Protein AF-A0A2V5J3N8-F1 (afdb_monomer)

Solvent-accessible surface area (backbone atoms only — not comparable to full-atom values): 3167 Å² total; per-residue (Å²): 129,95,75,90,69,98,73,50,76,18,69,21,70,68,47,34,53,56,34,50,78,67,73,46,81,54,53,69,35,53,39,46,67,95,82,22,45,67,58,22,54,52,49,51,50,55,55,55,62,75,75,110

Mean predicted aligned error: 2.95 Å

Nearest PDB structures (foldseek):
  4bac-assembly1_A-2  TM=3.896E-01  e=6.433E+00  Human spumaretrovirus

Secondary structure (DSSP, 8-state):
--S--S--EEESHHHHHHHHHTT---EEE--STTTTHHHHHHHHHHHHHTT-

Sequence (52 aa):
ELFPCDQVVALGKIAAAQLEELNVDAHCVRHPASGGAKLFRQQIADVVNTLT

Foldseek 3Di:
DVDDDPAAAQADDVSVVVCVVVVHDHHYFYHCPPPRVVRRVVSVVVVVVVVD

Radius of gyration: 11.7 Å; Cα contacts (8 Å, |Δi|>4): 51; chains: 1; bounding box: 27×28×25 Å

Structure (mmCIF, N/CA/C/O backbone):
data_AF-A0A2V5J3N8-F1
#
_entry.id   AF-A0A2V5J3N8-F1
#
loop_
_atom_site.group_PDB
_atom_site.id
_atom_site.type_symbol
_atom_site.label_atom_id
_atom_site.label_alt_id
_atom_site.label_comp_id
_atom_site.label_asym_id
_atom_site.label_entity_id
_atom_site.label_seq_id
_atom_site.pdbx_PDB_ins_code
_atom_site.Cartn_x
_atom_site.Cartn_y
_atom_site.Cartn_z
_atom_site.occupancy
_atom_site.B_iso_or_equiv
_atom_site.auth_seq_id
_atom_site.auth_comp_id
_atom_site.auth_asym_id
_atom_site.auth_atom_id
_atom_site.pdbx_PDB_model_num
ATOM 1 N N . GLU A 1 1 ? -19.897 5.207 9.947 1.00 66.62 1 GLU A N 1
ATOM 2 C CA . GLU A 1 1 ? -18.629 5.041 9.211 1.00 66.62 1 GLU A CA 1
ATOM 3 C C . GLU A 1 1 ? -18.931 5.144 7.719 1.00 66.62 1 GLU A C 1
ATOM 5 O O . GLU A 1 1 ? -19.945 4.592 7.310 1.00 66.62 1 GLU A O 1
ATOM 10 N N . LEU A 1 2 ? -18.173 5.924 6.936 1.00 85.94 2 LEU A N 1
ATOM 11 C CA . LEU A 1 2 ? -18.478 6.150 5.507 1.00 85.94 2 LEU A CA 1
ATOM 12 C C . LEU A 1 2 ? -17.909 5.061 4.585 1.00 85.94 2 LEU A C 1
ATOM 14 O O . LEU A 1 2 ? -18.476 4.814 3.525 1.00 85.94 2 LEU A O 1
ATOM 18 N N . PHE A 1 3 ? -16.822 4.407 4.999 1.00 86.81 3 PHE A N 1
ATOM 19 C CA . PHE A 1 3 ? -16.115 3.396 4.215 1.00 86.81 3 PHE A CA 1
ATOM 20 C C . PHE A 1 3 ? -15.722 2.225 5.128 1.00 86.81 3 PHE A C 1
ATOM 22 O O . PHE A 1 3 ? -14.598 2.202 5.627 1.00 86.81 3 PHE A O 1
ATOM 29 N N . PRO A 1 4 ? -16.645 1.288 5.413 1.00 88.69 4 PRO A N 1
ATOM 30 C CA . PRO A 1 4 ? -16.322 0.131 6.238 1.00 88.69 4 PRO A CA 1
ATOM 31 C C . PRO A 1 4 ? -15.279 -0.733 5.520 1.00 88.69 4 PRO A C 1
ATOM 33 O O . PRO A 1 4 ? -15.502 -1.174 4.390 1.00 88.69 4 PRO A O 1
ATOM 36 N N . CYS A 1 5 ? -14.131 -0.940 6.157 1.00 90.38 5 CYS A N 1
ATOM 37 C CA . CYS A 1 5 ? -13.056 -1.791 5.660 1.00 90.38 5 CYS A CA 1
ATOM 38 C C . CYS A 1 5 ? -12.162 -2.245 6.817 1.00 90.38 5 CYS A C 1
ATOM 40 O O . CYS A 1 5 ? -12.001 -1.520 7.795 1.00 90.38 5 CYS A O 1
ATOM 42 N N . ASP A 1 6 ? -11.563 -3.429 6.685 1.00 89.12 6 ASP A N 1
ATOM 43 C CA . ASP A 1 6 ? -10.634 -3.959 7.691 1.00 89.12 6 ASP A CA 1
ATOM 44 C C . ASP A 1 6 ? -9.241 -3.322 7.585 1.00 89.12 6 ASP A C 1
ATOM 46 O O . ASP A 1 6 ? -8.466 -3.336 8.539 1.00 89.12 6 ASP A O 1
ATOM 50 N N . GLN A 1 7 ? -8.901 -2.776 6.411 1.00 91.81 7 GLN A N 1
ATOM 51 C CA . GLN A 1 7 ? -7.563 -2.272 6.133 1.00 91.81 7 GLN A CA 1
ATOM 52 C C . GLN A 1 7 ? -7.558 -1.202 5.039 1.00 91.81 7 GLN A C 1
ATOM 54 O O . GLN A 1 7 ? -8.236 -1.326 4.015 1.00 91.81 7 GLN A O 1
ATOM 59 N N . VAL A 1 8 ? -6.718 -0.181 5.222 1.00 95.25 8 VAL A N 1
ATOM 60 C CA . VAL A 1 8 ? -6.430 0.850 4.218 1.00 95.25 8 VAL A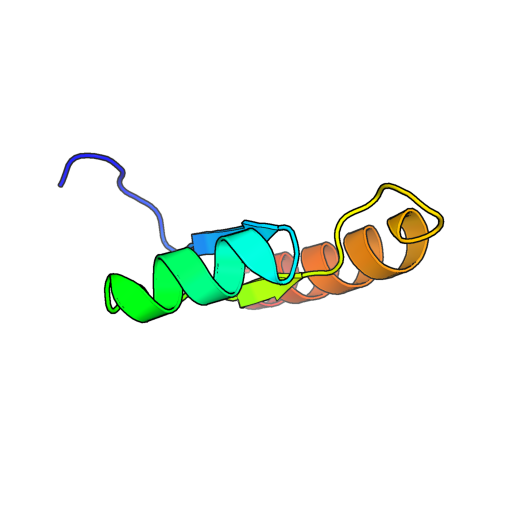 CA 1
ATOM 61 C C . VAL A 1 8 ? -5.035 0.613 3.642 1.00 95.25 8 VAL A C 1
ATOM 63 O O . VAL A 1 8 ? -4.073 0.358 4.366 1.00 95.25 8 VAL A O 1
ATOM 66 N N . VAL A 1 9 ? -4.908 0.711 2.319 1.00 96.81 9 VAL A N 1
ATOM 67 C CA . VAL A 1 9 ? -3.636 0.523 1.609 1.00 96.81 9 VAL A CA 1
ATOM 68 C C . VAL A 1 9 ? -3.282 1.795 0.846 1.00 96.81 9 VAL A C 1
ATOM 70 O O . VAL A 1 9 ? -4.029 2.249 -0.022 1.00 96.81 9 VAL A O 1
ATOM 73 N N . ALA A 1 10 ? -2.111 2.355 1.136 1.00 98.06 10 ALA A N 1
ATOM 74 C CA . A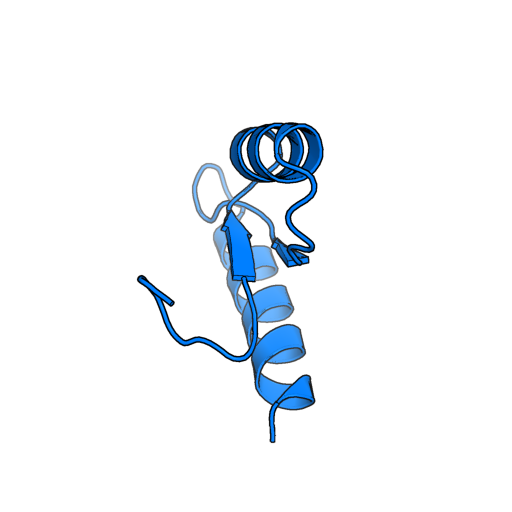LA A 1 10 ? -1.594 3.546 0.484 1.00 98.06 10 ALA A CA 1
ATOM 75 C C . ALA A 1 10 ? -0.762 3.179 -0.755 1.00 98.06 10 ALA A C 1
ATOM 77 O O . ALA A 1 10 ? 0.294 2.547 -0.659 1.00 98.06 10 ALA A O 1
ATOM 78 N N . LEU A 1 11 ? -1.208 3.599 -1.941 1.00 97.38 11 LEU A N 1
ATOM 79 C CA . LEU A 1 11 ? -0.525 3.303 -3.202 1.00 97.38 11 LEU A CA 1
ATOM 80 C C . LEU A 1 11 ? 0.585 4.325 -3.500 1.00 97.38 11 LEU A C 1
ATOM 82 O O . LEU A 1 11 ? 0.398 5.302 -4.227 1.00 97.38 11 LEU A O 1
ATOM 86 N N . GLY A 1 12 ? 1.780 4.064 -2.983 1.00 97.25 12 GLY A N 1
ATOM 87 C CA . GLY A 1 12 ? 2.960 4.903 -3.156 1.00 97.25 12 GLY A CA 1
ATOM 88 C C . GLY A 1 12 ? 3.122 5.976 -2.077 1.00 97.25 12 GLY A C 1
ATOM 89 O O . GLY A 1 12 ? 2.267 6.194 -1.225 1.00 97.25 12 GLY A O 1
ATOM 90 N N . LYS A 1 13 ? 4.270 6.664 -2.130 1.00 96.25 13 LYS A N 1
ATOM 91 C CA . LYS A 1 13 ? 4.728 7.563 -1.057 1.00 96.25 13 LYS A CA 1
ATOM 92 C C . LYS A 1 13 ? 3.834 8.783 -0.836 1.00 96.25 13 LYS A C 1
ATOM 94 O O . LYS A 1 13 ? 3.698 9.215 0.297 1.00 96.25 13 LYS A O 1
ATOM 99 N N . ILE A 1 14 ? 3.247 9.327 -1.905 1.00 97.25 14 ILE A N 1
ATOM 100 C CA . ILE A 1 14 ? 2.383 10.513 -1.806 1.00 97.25 14 ILE A CA 1
ATOM 101 C C . ILE A 1 14 ? 1.107 10.166 -1.037 1.00 97.25 14 ILE A C 1
ATOM 103 O O . ILE A 1 14 ? 0.791 10.837 -0.064 1.00 97.25 14 ILE A O 1
ATOM 107 N N . ALA A 1 15 ? 0.427 9.081 -1.423 1.00 98.00 15 ALA A N 1
ATOM 108 C CA . ALA A 1 15 ? -0.768 8.623 -0.720 1.00 98.00 15 ALA A CA 1
ATOM 109 C C . ALA A 1 15 ? -0.467 8.273 0.746 1.00 98.00 15 ALA A C 1
ATOM 111 O O . ALA A 1 15 ? -1.252 8.608 1.623 1.00 98.00 15 ALA A O 1
ATOM 112 N N . ALA A 1 16 ? 0.682 7.642 1.018 1.00 98.12 16 ALA A N 1
ATOM 113 C CA . ALA A 1 16 ? 1.079 7.300 2.382 1.00 98.12 16 ALA A CA 1
ATOM 114 C C . ALA A 1 16 ? 1.270 8.546 3.257 1.00 98.12 16 ALA A C 1
ATOM 116 O O . ALA A 1 16 ? 0.694 8.609 4.335 1.00 98.12 16 ALA A O 1
ATOM 117 N N . ALA A 1 17 ? 1.997 9.555 2.764 1.00 98.25 17 ALA A N 1
ATOM 118 C CA . ALA A 1 17 ? 2.199 10.809 3.492 1.00 98.25 17 ALA A CA 1
ATOM 119 C C . ALA A 1 17 ? 0.874 11.545 3.758 1.00 98.25 17 ALA A 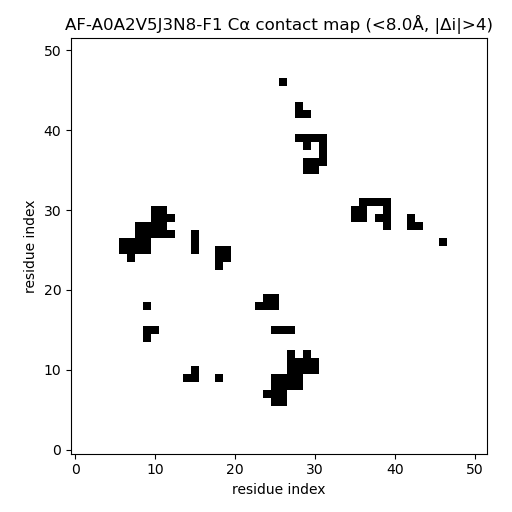C 1
ATOM 121 O O . ALA A 1 17 ? 0.638 12.025 4.859 1.00 98.25 17 ALA A O 1
ATOM 122 N N . GLN A 1 18 ? -0.026 11.581 2.772 1.00 98.38 18 GLN A N 1
ATOM 123 C CA . GLN A 1 18 ? -1.340 12.211 2.933 1.00 98.38 18 GLN A CA 1
ATOM 124 C C . GLN A 1 18 ? -2.217 11.494 3.967 1.00 98.38 18 GLN A C 1
ATOM 126 O O . GLN A 1 18 ? -2.943 12.140 4.714 1.00 98.38 18 GLN A O 1
ATOM 131 N N . LEU A 1 19 ? -2.171 10.161 4.012 1.00 97.50 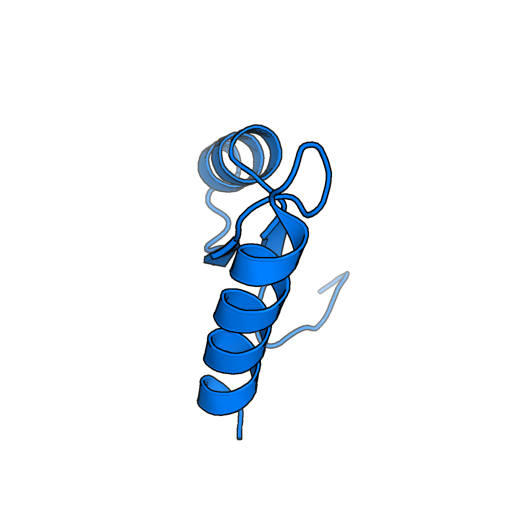19 LEU A N 1
ATOM 132 C CA . LEU A 1 19 ? -2.916 9.382 5.003 1.00 97.50 19 LEU A CA 1
ATOM 133 C C . LEU A 1 19 ? -2.307 9.517 6.403 1.00 97.50 19 LEU A C 1
ATOM 135 O O . LEU A 1 19 ? -3.050 9.642 7.374 1.00 97.50 19 LEU A O 1
ATOM 139 N N . 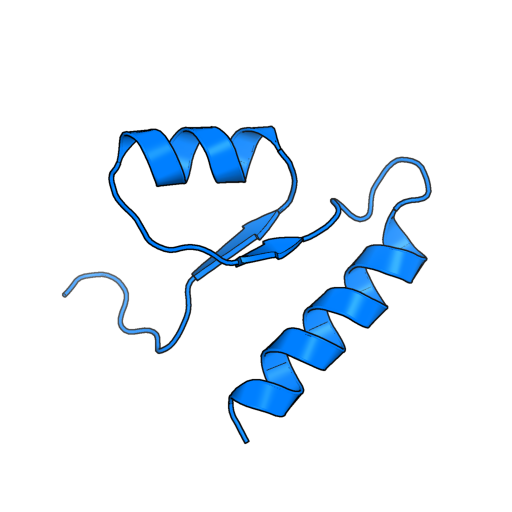GLU A 1 20 ? -0.981 9.593 6.498 1.00 97.62 20 GLU A N 1
ATOM 140 C CA . GLU A 1 20 ? -0.264 9.876 7.743 1.00 97.62 20 GLU A CA 1
ATOM 141 C C . GLU A 1 20 ? -0.647 11.249 8.324 1.00 97.62 20 GLU A C 1
ATOM 143 O O . GLU A 1 20 ? -0.970 11.341 9.506 1.00 97.62 20 GLU A O 1
ATOM 148 N N . GLU A 1 21 ? -0.725 12.300 7.497 1.00 98.19 21 GLU A N 1
ATOM 149 C CA . GLU A 1 21 ? -1.203 13.634 7.911 1.00 98.19 21 GLU A CA 1
ATOM 150 C C . GLU A 1 21 ? -2.633 13.609 8.479 1.00 98.19 21 GLU A C 1
ATOM 152 O O . GLU A 1 21 ? -2.985 14.416 9.343 1.00 98.19 21 GLU A O 1
ATOM 157 N N . LEU A 1 22 ? -3.458 12.665 8.020 1.00 96.00 22 LEU A N 1
ATOM 158 C CA . LEU A 1 22 ? -4.827 12.454 8.492 1.00 96.00 22 LEU A CA 1
ATOM 159 C C . LEU A 1 22 ? -4.915 11.483 9.680 1.00 96.00 22 LEU A C 1
ATOM 161 O O . LEU A 1 22 ? -6.020 11.183 10.129 1.00 96.00 22 LEU A O 1
ATOM 165 N N . ASN A 1 23 ? -3.779 11.017 10.211 1.00 95.81 23 ASN A N 1
ATOM 166 C CA . ASN A 1 23 ? -3.687 9.978 11.243 1.00 95.81 23 ASN A CA 1
ATOM 167 C C . ASN A 1 23 ? -4.429 8.683 10.861 1.00 95.81 23 ASN A C 1
ATOM 169 O O . ASN A 1 23 ? -5.005 8.010 11.717 1.00 95.81 23 ASN A O 1
ATOM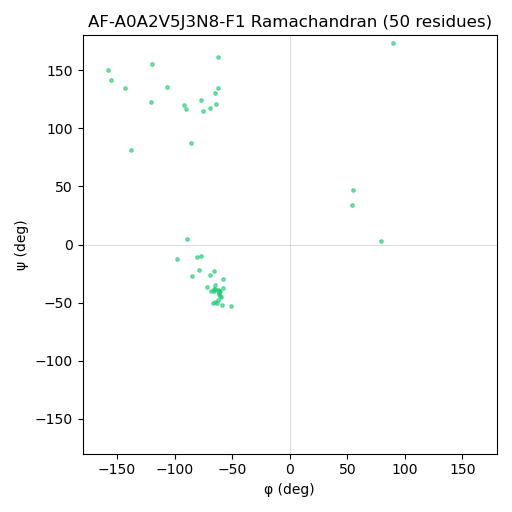 173 N N . VAL A 1 24 ? -4.437 8.344 9.570 1.00 94.56 24 VAL A N 1
ATOM 174 C CA . VAL A 1 24 ? -4.987 7.084 9.067 1.00 94.56 24 VAL A CA 1
ATOM 175 C C . VAL A 1 24 ? -3.867 6.055 9.016 1.00 94.56 24 VAL A C 1
ATOM 177 O O . VAL A 1 24 ? -2.887 6.233 8.292 1.00 94.56 24 VAL A O 1
ATOM 180 N N . ASP A 1 25 ? -4.033 4.960 9.757 1.00 92.50 25 ASP A N 1
ATOM 181 C CA . ASP A 1 25 ? -3.144 3.808 9.646 1.00 92.50 25 ASP A CA 1
ATOM 182 C C . ASP A 1 25 ? -3.360 3.124 8.291 1.00 92.50 25 ASP A C 1
ATOM 184 O O . ASP A 1 25 ? -4.466 2.687 7.960 1.00 92.50 25 ASP A O 1
ATOM 188 N N . ALA A 1 26 ? -2.313 3.098 7.470 1.00 96.00 26 ALA A N 1
ATOM 189 C CA . ALA A 1 26 ? -2.378 2.569 6.120 1.00 96.00 26 ALA A CA 1
ATOM 190 C C . ALA A 1 26 ? -1.093 1.832 5.745 1.00 96.00 26 ALA A C 1
ATOM 192 O O . ALA A 1 26 ? 0.021 2.341 5.892 1.00 96.00 26 ALA A O 1
ATOM 193 N N . HIS A 1 27 ? -1.244 0.654 5.140 1.00 96.06 27 HIS A N 1
ATOM 194 C CA . HIS A 1 27 ? -0.111 -0.085 4.599 1.00 96.06 27 HIS A CA 1
ATOM 195 C C . HIS A 1 27 ? 0.372 0.545 3.294 1.00 96.06 27 HIS A C 1
ATOM 197 O O . HIS A 1 27 ? -0.320 0.526 2.278 1.00 96.06 27 HIS A O 1
ATOM 203 N N . CYS A 1 28 ? 1.591 1.081 3.294 1.00 97.50 28 CYS A N 1
ATOM 204 C CA . CYS A 1 28 ? 2.198 1.629 2.087 1.00 97.50 28 CYS A CA 1
ATOM 205 C C . CYS A 1 28 ? 2.724 0.520 1.169 1.00 97.50 28 CYS A C 1
ATOM 207 O O . CYS A 1 28 ? 3.586 -0.274 1.549 1.00 97.50 28 CYS A O 1
ATOM 209 N N . VAL A 1 29 ? 2.257 0.517 -0.079 1.00 97.62 29 VAL A N 1
ATOM 210 C CA . VAL A 1 29 ? 2.724 -0.386 -1.134 1.00 97.62 29 VAL A CA 1
ATOM 211 C C . VAL A 1 29 ? 3.302 0.400 -2.305 1.00 97.62 29 VAL A C 1
ATOM 213 O O . VAL A 1 29 ? 2.981 1.563 -2.554 1.00 97.62 29 VAL A O 1
ATOM 216 N N . ARG A 1 30 ? 4.191 -0.232 -3.066 1.00 98.00 30 ARG A N 1
ATOM 217 C CA . ARG A 1 30 ? 4.815 0.361 -4.242 1.00 98.00 30 ARG A CA 1
ATOM 218 C C . ARG A 1 30 ? 3.755 0.627 -5.304 1.00 98.00 30 ARG A C 1
ATOM 220 O O . ARG A 1 30 ? 3.028 -0.271 -5.706 1.00 98.00 30 ARG A O 1
ATOM 227 N N . HIS A 1 31 ? 3.742 1.843 -5.836 1.00 97.38 31 HIS A N 1
ATOM 228 C CA . HIS A 1 31 ? 2.909 2.161 -6.989 1.00 97.38 31 HIS A CA 1
ATOM 229 C C . HIS A 1 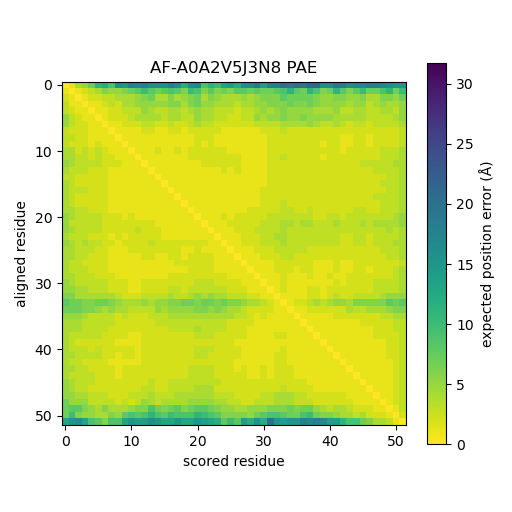31 ? 3.324 1.316 -8.219 1.00 97.38 31 HIS A C 1
ATOM 231 O O . HIS A 1 31 ? 4.523 1.234 -8.503 1.00 97.38 31 HIS A O 1
ATOM 237 N N . PRO A 1 32 ? 2.384 0.711 -8.973 1.00 96.69 32 PRO A N 1
ATOM 238 C CA . PRO A 1 32 ? 2.693 -0.235 -10.050 1.00 96.69 32 PRO A CA 1
ATOM 239 C C . PRO A 1 32 ? 3.351 0.407 -11.281 1.00 96.69 32 PRO A C 1
ATOM 241 O O . PRO A 1 32 ? 4.099 -0.265 -11.996 1.00 96.69 32 PRO A O 1
ATOM 244 N N . ALA A 1 33 ? 3.108 1.698 -11.527 1.00 95.00 33 ALA A N 1
ATOM 245 C CA . ALA A 1 33 ? 3.759 2.437 -12.613 1.00 95.00 33 ALA A CA 1
ATOM 246 C C . ALA A 1 33 ? 5.292 2.521 -12.447 1.00 95.00 33 ALA A C 1
ATOM 248 O O . ALA A 1 33 ? 5.839 2.314 -11.361 1.00 95.00 33 ALA A O 1
ATOM 249 N N . SER A 1 34 ? 5.988 2.831 -13.545 1.00 91.75 34 SER A N 1
ATOM 250 C CA . SER A 1 34 ? 7.449 3.026 -13.576 1.00 91.75 34 SER A CA 1
ATOM 251 C C . SER A 1 34 ? 8.237 1.828 -13.025 1.00 91.75 34 SER A C 1
ATOM 253 O O . SER A 1 34 ? 9.120 1.971 -12.179 1.00 91.75 34 SER A O 1
ATOM 255 N N . GLY A 1 35 ? 7.868 0.621 -13.466 1.00 93.62 35 GLY A N 1
ATOM 256 C CA . GLY A 1 35 ? 8.537 -0.630 -13.087 1.00 93.62 35 GLY A CA 1
ATOM 257 C C . GLY A 1 35 ? 8.153 -1.188 -11.710 1.00 93.62 35 GLY A C 1
ATOM 258 O O . GLY A 1 35 ? 8.686 -2.217 -11.303 1.00 93.62 35 GLY A O 1
ATOM 259 N N . GLY A 1 36 ? 7.218 -0.562 -10.988 1.00 96.75 36 GLY A N 1
ATOM 260 C CA . GLY A 1 36 ? 6.805 -1.010 -9.655 1.00 96.75 36 GLY A CA 1
ATOM 261 C C . GLY A 1 36 ? 5.874 -2.228 -9.628 1.00 96.75 36 GLY A C 1
ATOM 262 O O . GLY A 1 36 ? 5.648 -2.790 -8.561 1.00 96.75 36 GLY A O 1
ATOM 263 N N . ALA A 1 37 ? 5.351 -2.667 -10.778 1.00 97.56 37 ALA A N 1
ATOM 264 C CA . ALA A 1 37 ? 4.277 -3.660 -10.860 1.00 97.56 37 ALA A CA 1
ATOM 265 C C . ALA A 1 37 ? 4.591 -5.013 -10.194 1.00 97.56 37 ALA A C 1
ATOM 267 O O . ALA A 1 37 ? 3.700 -5.618 -9.601 1.00 97.56 37 ALA A O 1
ATOM 268 N N . LYS A 1 38 ? 5.838 -5.502 -10.279 1.00 97.88 38 LYS A N 1
ATOM 269 C CA . LYS A 1 38 ? 6.230 -6.759 -9.616 1.00 97.88 38 LYS A CA 1
ATOM 270 C C . LYS A 1 38 ? 6.144 -6.627 -8.094 1.00 97.88 38 LYS A C 1
ATOM 272 O O . LYS A 1 38 ? 5.522 -7.468 -7.458 1.00 97.88 38 LYS A O 1
ATOM 277 N N . LEU A 1 39 ? 6.731 -5.562 -7.548 1.00 97.81 39 LEU A N 1
ATOM 278 C CA . LEU A 1 39 ? 6.769 -5.323 -6.108 1.00 97.81 39 LEU A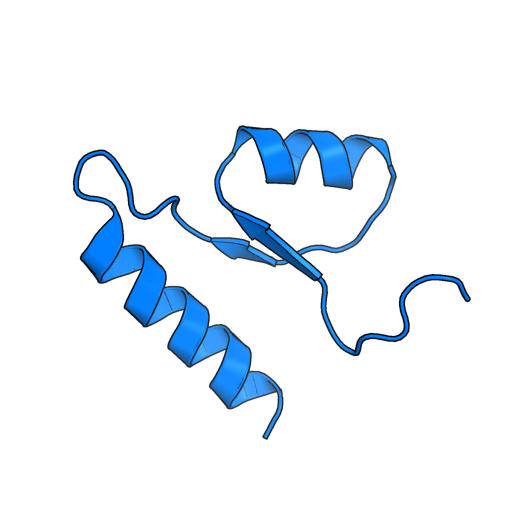 CA 1
ATOM 279 C C . LEU A 1 39 ? 5.375 -5.013 -5.551 1.00 97.81 39 LEU A C 1
ATOM 281 O O . LEU A 1 39 ? 5.012 -5.555 -4.518 1.00 97.81 39 LEU A O 1
ATOM 285 N N . PHE A 1 40 ? 4.572 -4.232 -6.281 1.00 97.94 40 PHE A N 1
ATOM 286 C CA . PHE A 1 40 ? 3.163 -3.997 -5.957 1.00 97.94 40 PHE A CA 1
ATOM 287 C C . PHE A 1 40 ? 2.406 -5.311 -5.724 1.00 97.94 40 PHE A C 1
ATOM 289 O O . PHE A 1 40 ? 1.797 -5.491 -4.678 1.00 97.94 40 PHE A O 1
ATOM 296 N N . ARG A 1 41 ? 2.480 -6.254 -6.677 1.00 97.81 41 ARG A N 1
ATOM 297 C CA . ARG A 1 41 ? 1.774 -7.541 -6.560 1.00 97.81 41 ARG A CA 1
ATOM 298 C C . ARG A 1 41 ? 2.251 -8.368 -5.371 1.00 97.81 41 ARG A C 1
ATOM 300 O O . ARG A 1 41 ? 1.425 -8.998 -4.730 1.00 97.81 41 ARG A O 1
ATOM 307 N N . GLN A 1 42 ? 3.557 -8.368 -5.097 1.00 97.88 42 GLN A N 1
ATOM 308 C CA . GLN A 1 42 ? 4.119 -9.071 -3.940 1.00 97.88 42 GLN A CA 1
ATOM 309 C C . GLN A 1 42 ? 3.578 -8.483 -2.635 1.00 97.88 42 GLN A C 1
ATOM 311 O O . GLN A 1 42 ? 3.007 -9.207 -1.834 1.00 97.88 42 GLN A O 1
ATOM 316 N N . GLN A 1 43 ? 3.647 -7.161 -2.484 1.00 97.38 43 GLN A N 1
ATOM 317 C CA . GLN A 1 43 ? 3.189 -6.484 -1.273 1.00 97.38 43 GLN A CA 1
ATOM 318 C C . GLN A 1 43 ? 1.676 -6.602 -1.065 1.00 97.38 43 GLN A C 1
ATOM 320 O O . GLN A 1 43 ? 1.236 -6.796 0.057 1.00 97.38 43 GLN A O 1
ATOM 325 N N . ILE A 1 44 ? 0.869 -6.530 -2.129 1.00 96.50 44 ILE A N 1
ATOM 326 C CA . ILE A 1 44 ? -0.579 -6.758 -2.016 1.00 96.50 44 ILE A CA 1
ATOM 327 C C . ILE A 1 44 ? -0.885 -8.203 -1.619 1.00 96.50 44 ILE A C 1
ATOM 329 O O . ILE A 1 44 ? -1.780 -8.421 -0.811 1.00 96.50 44 ILE A O 1
ATOM 333 N N . ALA A 1 45 ? -0.158 -9.185 -2.158 1.00 96.38 45 ALA A N 1
ATOM 334 C CA . ALA A 1 45 ? -0.334 -10.574 -1.744 1.00 96.38 45 ALA A CA 1
ATOM 335 C C . ALA A 1 45 ? -0.013 -10.755 -0.253 1.00 96.38 45 ALA A C 1
ATOM 337 O O . ALA A 1 45 ? -0.783 -11.404 0.447 1.00 96.38 45 ALA A O 1
ATOM 338 N N . ASP A 1 46 ? 1.062 -10.133 0.241 1.00 95.25 46 ASP A N 1
ATOM 339 C CA . ASP A 1 46 ? 1.411 -10.155 1.666 1.00 95.25 46 ASP A CA 1
ATOM 340 C C . ASP A 1 46 ? 0.288 -9.553 2.522 1.00 95.25 46 ASP A C 1
ATOM 342 O O . ASP A 1 46 ? -0.129 -10.162 3.500 1.00 95.25 46 ASP A O 1
ATOM 346 N N . VAL A 1 47 ? -0.257 -8.406 2.106 1.00 93.44 47 VAL A N 1
ATOM 347 C CA . VAL A 1 47 ? -1.384 -7.743 2.775 1.00 93.44 47 VAL A CA 1
ATOM 348 C C . VAL A 1 47 ? -2.613 -8.660 2.824 1.00 93.44 47 VAL A C 1
ATOM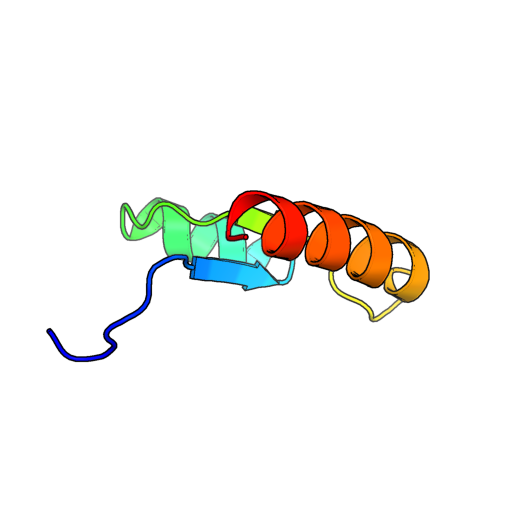 350 O O . VAL A 1 47 ? -3.140 -8.921 3.902 1.00 93.44 47 VAL A O 1
ATOM 353 N N . VAL A 1 48 ? -3.032 -9.226 1.689 1.00 92.62 48 VAL A N 1
ATOM 354 C CA . VAL A 1 48 ? -4.200 -10.125 1.620 1.00 92.62 48 VAL A CA 1
ATOM 355 C C . VAL A 1 48 ? -4.009 -11.376 2.481 1.00 92.62 48 VAL A C 1
ATOM 357 O O . VAL A 1 48 ? -4.938 -11.773 3.177 1.00 92.62 48 VAL A O 1
ATOM 360 N N . ASN A 1 49 ? -2.811 -11.963 2.495 1.00 93.31 49 ASN A N 1
ATOM 361 C CA . ASN A 1 49 ? -2.518 -13.145 3.309 1.00 93.31 49 ASN A CA 1
ATOM 362 C C . ASN A 1 49 ? -2.580 -12.872 4.821 1.00 93.31 49 ASN A C 1
ATOM 364 O O . ASN A 1 49 ? -2.750 -13.810 5.589 1.00 93.31 49 ASN A O 1
ATOM 368 N N . THR A 1 50 ? -2.426 -11.619 5.265 1.00 87.94 50 THR A N 1
ATOM 369 C CA . THR A 1 50 ? -2.593 -11.259 6.687 1.00 87.94 50 THR A CA 1
ATOM 370 C C . THR A 1 50 ? -4.054 -11.091 7.110 1.00 87.94 50 THR A C 1
ATOM 372 O O . THR A 1 50 ? -4.322 -10.990 8.304 1.00 87.94 50 THR A O 1
ATOM 375 N N . LEU A 1 51 ? -4.989 -11.063 6.152 1.00 82.38 51 LEU A N 1
ATOM 376 C CA . LEU A 1 51 ? -6.427 -10.888 6.392 1.00 82.38 51 LEU A CA 1
ATOM 377 C C . LEU A 1 51 ? -7.211 -12.212 6.397 1.00 82.38 51 LEU A C 1
ATOM 379 O O . LEU A 1 51 ? -8.378 -12.221 6.785 1.00 82.38 51 LEU A O 1
ATOM 383 N N . THR A 1 52 ? -6.594 -13.307 5.943 1.00 65.50 52 THR A N 1
ATOM 384 C CA . THR A 1 52 ? -7.165 -14.667 5.882 1.00 65.50 52 THR A CA 1
ATOM 385 C C . THR A 1 52 ? -6.651 -15.548 7.004 1.00 65.50 52 THR A C 1
ATOM 387 O O . THR A 1 52 ? -7.480 -16.254 7.618 1.00 65.50 52 THR A O 1
#

pLDDT: mean 93.97, std 6.66, range [65.5, 98.38]